Protein AF-A0A235CNQ1-F1 (afdb_monomer)

Secondary structure (DSSP, 8-state):
--------------------------PPPPTTS----TT-BHHHHHHS-HHHHHHHHHHHHHHHHHTT-B-HHHHHHHHT-HHHHHHHHHHHHHHHHHHTPPPSSHHHHHHHHTT-BHHHHHHHHHHHTT-B-

Nearest PDB structures (foldseek):
  6xtt-assembly1_B  TM=3.974E-01  e=6.292E-01  Legionella pneumophila
  1hlv-assembly1_A  TM=1.987E-01  e=7.359E+00  Homo sapiens

Structure (mmCIF, N/CA/C/O backbone):
data_AF-A0A235CNQ1-F1
#
_entry.id   AF-A0A235CNQ1-F1
#
loop_
_atom_site.group_PDB
_atom_site.id
_atom_site.type_symbol
_atom_site.label_atom_id
_atom_site.label_alt_id
_atom_site.label_comp_id
_atom_site.label_asym_id
_atom_site.label_entity_id
_atom_site.label_seq_id
_atom_site.pdbx_PDB_ins_code
_atom_site.Cartn_x
_atom_site.Cartn_y
_atom_site.Cartn_z
_atom_site.occupancy
_atom_site.B_iso_or_equiv
_atom_site.auth_seq_id
_atom_site.auth_comp_id
_atom_site.auth_asym_id
_atom_site.auth_atom_id
_atom_site.pdbx_PDB_model_num
ATOM 1 N N . MET A 1 1 ? -39.409 75.956 -16.488 1.00 40.75 1 MET A N 1
ATOM 2 C CA . MET A 1 1 ? -38.996 75.995 -15.071 1.00 40.75 1 MET A CA 1
ATOM 3 C C . MET A 1 1 ? -37.556 75.491 -15.009 1.00 40.75 1 MET A C 1
ATOM 5 O O . MET A 1 1 ? -37.329 74.311 -15.211 1.00 40.75 1 MET A O 1
ATOM 9 N N . ALA A 1 2 ? -36.597 76.410 -14.888 1.00 37.19 2 ALA A N 1
ATOM 10 C CA . ALA A 1 2 ? -35.188 76.180 -14.522 1.00 37.19 2 ALA A CA 1
ATOM 11 C C . ALA A 1 2 ? -35.001 76.901 -13.162 1.00 37.19 2 ALA A C 1
ATOM 13 O O . ALA A 1 2 ? -35.793 77.801 -12.887 1.00 37.19 2 ALA A O 1
ATOM 14 N N . ILE A 1 3 ? -34.080 76.587 -12.243 1.00 41.84 3 ILE A N 1
ATOM 15 C CA . ILE A 1 3 ? -32.621 76.438 -12.376 1.00 41.84 3 ILE A CA 1
ATOM 16 C C . ILE A 1 3 ? -32.049 75.778 -11.093 1.00 41.84 3 ILE A C 1
ATOM 18 O O . ILE A 1 3 ? -32.555 76.035 -10.008 1.00 41.84 3 ILE A O 1
ATOM 22 N N . SER A 1 4 ? -30.977 74.996 -11.267 1.00 35.53 4 SER A N 1
ATOM 23 C CA . SER A 1 4 ? -29.725 74.869 -10.482 1.00 35.53 4 SER A CA 1
ATOM 24 C C . SER A 1 4 ? -29.631 74.968 -8.944 1.00 35.53 4 SER A C 1
ATOM 26 O O . SER A 1 4 ? -30.099 75.912 -8.320 1.00 35.53 4 SER A O 1
ATOM 28 N N . GLY A 1 5 ? -28.743 74.108 -8.413 1.00 35.38 5 GLY A N 1
ATOM 29 C CA . GLY A 1 5 ? -27.954 74.283 -7.176 1.00 35.38 5 GLY A CA 1
ATOM 30 C C . GLY A 1 5 ? -28.184 73.152 -6.168 1.00 35.38 5 GLY A C 1
ATOM 31 O O . GLY A 1 5 ? -29.316 72.735 -5.993 1.00 35.38 5 GLY A O 1
ATOM 32 N N . LEU A 1 6 ? -27.231 72.581 -5.433 1.00 38.84 6 LEU A N 1
ATOM 33 C CA . LEU A 1 6 ? -25.785 72.725 -5.245 1.00 38.84 6 LEU A CA 1
ATOM 34 C C . LEU A 1 6 ? -25.416 71.540 -4.316 1.00 38.84 6 LEU A C 1
ATOM 36 O O . LEU A 1 6 ? -26.170 71.233 -3.394 1.00 38.84 6 LEU A O 1
ATOM 40 N N . VAL A 1 7 ? -24.296 70.858 -4.558 1.00 47.69 7 VAL A N 1
ATOM 41 C CA . VAL A 1 7 ? -23.794 69.759 -3.711 1.00 47.69 7 VAL A CA 1
ATOM 42 C C . VAL A 1 7 ? -23.229 70.323 -2.405 1.00 47.69 7 VAL A C 1
ATOM 44 O O . VAL A 1 7 ? -22.421 71.246 -2.453 1.00 47.69 7 VAL A O 1
ATOM 47 N N . LEU A 1 8 ? -23.560 69.716 -1.260 1.00 38.28 8 LEU A N 1
ATOM 48 C CA . LEU A 1 8 ? -22.682 69.718 -0.088 1.00 38.28 8 LEU A CA 1
ATOM 49 C C . LEU A 1 8 ? -22.816 68.416 0.707 1.00 38.28 8 LEU A C 1
ATOM 51 O O . LEU A 1 8 ? -23.893 67.910 1.002 1.00 38.28 8 LEU A O 1
ATOM 55 N N . THR A 1 9 ? -21.637 67.878 0.964 1.00 50.97 9 THR A N 1
ATOM 56 C CA . THR A 1 9 ? -21.255 66.609 1.568 1.00 50.97 9 THR A CA 1
ATOM 57 C C . THR A 1 9 ? -21.669 66.478 3.031 1.00 50.97 9 THR A C 1
ATOM 59 O O . THR A 1 9 ? -21.571 67.458 3.763 1.00 50.97 9 THR A O 1
ATOM 62 N N . LEU A 1 10 ? -21.976 65.251 3.470 1.00 46.41 10 LEU A N 1
ATOM 63 C CA . LEU A 1 10 ? -21.283 64.512 4.547 1.00 46.41 10 LEU A CA 1
ATOM 64 C C . LEU A 1 10 ? -22.159 63.331 4.992 1.00 46.41 10 LEU A C 1
ATOM 66 O O . LEU A 1 10 ? -23.210 63.508 5.597 1.00 46.41 10 LEU A O 1
ATOM 70 N N . GLY A 1 11 ? -21.708 62.115 4.698 1.00 48.19 11 GLY A N 1
ATOM 71 C CA . GLY A 1 11 ? -22.368 60.890 5.133 1.00 48.19 11 GLY A CA 1
ATOM 72 C C . GLY A 1 11 ? -21.464 59.698 4.878 1.00 48.19 11 GLY A C 1
ATOM 73 O O . GLY A 1 11 ? -21.520 59.079 3.823 1.00 48.19 11 GLY A O 1
ATOM 74 N N . MET A 1 12 ? -20.573 59.431 5.829 1.00 57.50 12 MET A N 1
ATOM 75 C CA . MET A 1 12 ? -19.756 58.221 5.882 1.00 57.50 12 MET A CA 1
ATOM 76 C C . MET A 1 12 ? -20.670 56.990 5.847 1.00 57.50 12 MET A C 1
ATOM 78 O O . MET A 1 12 ? -21.557 56.905 6.694 1.00 57.50 12 MET A O 1
ATOM 82 N N . SER A 1 13 ? -20.439 56.021 4.954 1.00 53.16 13 SER A N 1
ATOM 83 C CA . SER A 1 13 ? -20.722 54.609 5.257 1.00 53.16 13 SER A CA 1
ATOM 84 C C . SER A 1 13 ? -20.264 53.637 4.171 1.00 53.16 13 SER A C 1
ATOM 86 O O . SER A 1 13 ? -20.566 53.797 2.996 1.00 53.16 13 SER A O 1
ATOM 88 N N . THR A 1 14 ? -19.603 52.586 4.664 1.00 55.16 14 THR A N 1
ATOM 89 C CA . THR A 1 14 ? -19.276 51.290 4.050 1.00 55.16 14 THR A CA 1
ATOM 90 C C . THR A 1 14 ? -18.294 51.313 2.869 1.00 55.16 14 THR A C 1
ATOM 92 O O . THR A 1 14 ? -18.675 51.338 1.701 1.00 55.16 14 THR A O 1
ATOM 95 N N . LEU A 1 15 ? -17.002 51.189 3.192 1.00 55.97 15 LEU A N 1
ATOM 96 C CA . LEU A 1 15 ? -16.067 50.477 2.323 1.00 55.97 15 LEU A CA 1
ATOM 97 C C . LEU A 1 15 ? -16.525 49.013 2.305 1.00 55.97 15 LEU A C 1
ATOM 99 O O . LEU A 1 15 ? -16.457 48.334 3.331 1.00 55.97 15 LEU A O 1
ATOM 103 N N . ALA A 1 16 ? -17.054 48.552 1.174 1.00 61.38 16 ALA A N 1
ATOM 104 C CA . ALA A 1 16 ? -17.279 47.132 0.960 1.00 61.38 16 ALA A CA 1
ATOM 105 C C . ALA A 1 16 ? -15.914 46.425 1.034 1.00 61.38 16 ALA A C 1
ATOM 107 O O . ALA A 1 16 ? -14.976 46.886 0.378 1.00 61.38 16 ALA A O 1
ATOM 108 N N . PRO A 1 17 ? -15.753 45.349 1.820 1.00 55.47 17 PRO A N 1
ATOM 109 C CA . PRO A 1 17 ? -14.551 44.546 1.722 1.00 55.47 17 PRO A CA 1
ATOM 110 C C . PRO A 1 17 ? -14.562 43.895 0.339 1.00 55.47 17 PRO A C 1
ATOM 112 O O . PRO A 1 17 ? -15.395 43.035 0.050 1.00 55.47 17 PRO A O 1
ATOM 115 N N . GLU A 1 18 ? -13.655 44.335 -0.529 1.00 61.19 18 GLU A N 1
ATOM 116 C CA . GLU A 1 18 ? -13.275 43.580 -1.713 1.00 61.19 18 GLU A CA 1
ATOM 117 C C . GLU A 1 18 ? -12.796 42.217 -1.209 1.00 61.19 18 GLU A C 1
ATOM 119 O O . GLU A 1 18 ? -11.735 42.086 -0.597 1.00 61.19 18 GLU A O 1
ATOM 124 N N . TYR A 1 19 ? -13.651 41.208 -1.365 1.00 58.69 19 TYR A N 1
ATOM 125 C CA . TYR A 1 19 ? -13.337 39.827 -1.045 1.00 58.69 19 TYR A CA 1
ATOM 126 C C . TYR A 1 19 ? -12.274 39.394 -2.056 1.00 58.69 19 TYR A C 1
ATOM 128 O O . TYR A 1 19 ? -12.587 38.928 -3.151 1.00 58.69 19 TYR A O 1
ATOM 136 N N . LEU A 1 20 ? -11.002 39.624 -1.723 1.00 57.25 20 LEU A N 1
ATOM 137 C CA . LEU A 1 20 ? -9.881 39.038 -2.438 1.00 57.25 20 LEU A CA 1
ATOM 138 C C . LEU A 1 20 ? -10.032 37.526 -2.293 1.00 57.25 20 LEU A C 1
ATOM 140 O O . LEU A 1 20 ? -9.673 36.939 -1.272 1.00 57.25 20 LEU A O 1
ATOM 144 N N . ALA A 1 21 ? -10.631 36.901 -3.303 1.00 60.62 21 ALA A N 1
ATOM 145 C CA . ALA A 1 21 ? -10.616 35.465 -3.464 1.00 60.62 21 ALA A CA 1
ATOM 146 C C . ALA A 1 21 ? -9.151 35.061 -3.651 1.00 60.62 21 ALA A C 1
ATOM 148 O O . ALA A 1 21 ? -8.614 35.092 -4.757 1.00 60.62 21 ALA A O 1
ATOM 149 N N . VAL A 1 22 ? -8.481 34.726 -2.548 1.00 59.72 22 VAL A N 1
ATOM 150 C CA . VAL A 1 22 ? -7.221 33.992 -2.581 1.00 59.72 22 VAL A CA 1
ATOM 151 C C . VAL A 1 22 ? -7.564 32.631 -3.167 1.00 59.72 22 VAL A C 1
ATOM 153 O O . VAL A 1 22 ? -7.989 31.715 -2.465 1.00 59.72 22 VAL A O 1
ATOM 156 N N . THR A 1 23 ? -7.428 32.504 -4.484 1.00 58.81 23 THR A N 1
ATOM 157 C CA . THR A 1 23 ? -7.404 31.207 -5.146 1.00 58.81 23 THR A CA 1
ATOM 158 C C . THR A 1 23 ? -6.080 30.564 -4.755 1.00 58.81 23 THR A C 1
ATOM 160 O O . THR A 1 23 ? -5.071 30.711 -5.443 1.00 58.81 23 THR A O 1
ATOM 163 N N . SER A 1 24 ? -6.046 29.919 -3.588 1.00 55.78 24 SER A N 1
ATOM 164 C CA . SER A 1 24 ? -4.949 29.022 -3.257 1.00 55.78 24 SER A CA 1
ATOM 165 C C . SER A 1 24 ? -5.023 27.890 -4.274 1.00 55.78 24 SER A C 1
ATOM 167 O O . SER A 1 24 ? -5.915 27.045 -4.216 1.00 55.78 24 SER A O 1
ATOM 169 N N . ALA A 1 25 ? -4.145 27.940 -5.275 1.00 54.78 25 ALA A N 1
ATOM 170 C CA . ALA A 1 25 ? -3.911 26.833 -6.180 1.00 54.78 25 ALA A CA 1
ATOM 171 C C . ALA A 1 25 ? -3.244 25.726 -5.360 1.00 54.78 25 ALA A C 1
ATOM 173 O O . ALA A 1 25 ? -2.024 25.583 -5.355 1.00 54.78 25 ALA A O 1
ATOM 174 N N . ALA A 1 26 ? -4.047 24.985 -4.598 1.00 56.41 26 ALA A N 1
ATOM 175 C CA . ALA A 1 26 ? -3.633 23.702 -4.076 1.00 56.41 26 ALA A CA 1
ATOM 176 C C . ALA A 1 26 ? -3.364 22.828 -5.304 1.00 56.41 26 ALA A C 1
ATOM 178 O O . ALA A 1 26 ? -4.299 22.370 -5.962 1.00 56.41 26 ALA A O 1
ATOM 179 N N . HIS A 1 27 ? -2.090 22.680 -5.671 1.00 60.12 27 HIS A N 1
ATOM 180 C CA . HIS A 1 27 ? -1.679 21.614 -6.573 1.00 60.12 27 HIS A CA 1
ATOM 181 C C . HIS A 1 27 ? -2.229 20.316 -5.978 1.00 60.12 27 HIS A C 1
ATOM 183 O O . HIS A 1 27 ? -1.934 19.989 -4.827 1.00 60.12 27 HIS A O 1
ATOM 189 N N . ALA A 1 28 ? -3.107 19.639 -6.717 1.00 70.31 28 ALA A N 1
ATOM 190 C CA . ALA A 1 28 ? -3.589 18.332 -6.311 1.00 70.31 28 ALA A CA 1
ATOM 191 C C . ALA A 1 28 ? -2.371 17.406 -6.238 1.00 70.31 28 ALA A C 1
ATOM 193 O O . ALA A 1 28 ? -1.652 17.287 -7.229 1.00 70.31 28 ALA A O 1
ATOM 194 N N . ALA A 1 29 ? -2.128 16.820 -5.064 1.00 82.94 29 ALA A N 1
ATOM 195 C CA . ALA A 1 29 ? -1.068 15.836 -4.888 1.00 82.94 29 ALA A CA 1
ATOM 196 C C . ALA A 1 29 ? -1.254 14.701 -5.901 1.00 82.94 29 ALA A C 1
ATO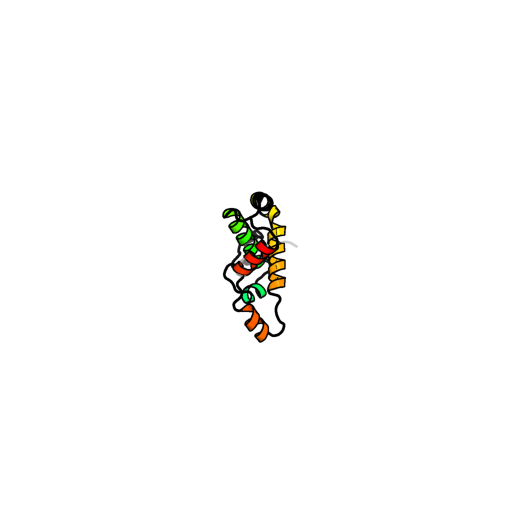M 198 O O . ALA A 1 29 ? -2.392 14.296 -6.182 1.00 82.94 29 ALA A O 1
ATOM 199 N N . GLU A 1 30 ? -0.152 14.207 -6.460 1.00 93.56 30 GLU A N 1
ATOM 200 C CA . GLU A 1 30 ? -0.230 13.070 -7.369 1.00 93.56 30 GLU A CA 1
ATOM 201 C C . GLU A 1 30 ? -0.688 11.825 -6.596 1.00 93.56 30 GLU A C 1
ATOM 203 O O . GLU A 1 30 ? -0.502 11.703 -5.386 1.00 93.56 30 GLU A O 1
ATOM 208 N N . TRP A 1 31 ? -1.330 10.878 -7.282 1.00 96.31 31 TRP A N 1
ATOM 209 C CA . TRP A 1 31 ? -2.000 9.743 -6.629 1.00 96.31 31 TRP A CA 1
ATOM 210 C C . TRP A 1 31 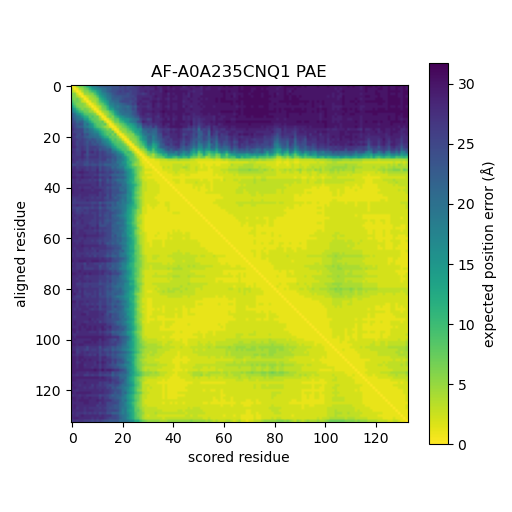? -1.056 8.855 -5.796 1.00 96.31 31 TRP A C 1
ATOM 212 O O . TRP A 1 31 ? -1.521 8.115 -4.927 1.00 96.31 31 TRP A O 1
ATOM 222 N N . HIS A 1 32 ? 0.243 8.905 -6.097 1.00 95.44 32 HIS A N 1
ATOM 223 C CA . HIS A 1 32 ? 1.297 8.134 -5.448 1.00 95.44 32 HIS A CA 1
ATOM 224 C C . HIS A 1 32 ? 2.039 8.924 -4.358 1.00 95.44 32 HIS A C 1
ATOM 226 O O . HIS A 1 32 ? 2.960 8.390 -3.754 1.00 95.44 32 HIS A O 1
ATOM 232 N N . GLU A 1 33 ? 1.650 10.170 -4.080 1.00 94.69 33 GLU A N 1
ATOM 233 C CA . GLU A 1 33 ? 2.262 11.000 -3.041 1.00 94.69 33 GLU A CA 1
ATOM 234 C C . GLU A 1 33 ? 1.506 10.899 -1.706 1.00 94.69 33 GLU A C 1
ATOM 236 O O . GLU A 1 33 ? 0.282 10.766 -1.654 1.00 94.69 33 GLU A O 1
ATOM 241 N N . GLY A 1 34 ? 2.234 11.033 -0.592 1.00 92.50 34 GLY A N 1
ATOM 242 C CA . GLY A 1 34 ? 1.637 11.156 0.744 1.00 92.50 34 GLY A CA 1
ATOM 243 C C . GLY A 1 34 ? 1.296 9.833 1.438 1.00 92.50 34 GLY A C 1
ATOM 244 O O . GLY A 1 34 ? 0.421 9.817 2.307 1.00 92.50 34 GLY A O 1
ATOM 245 N N . GLY A 1 35 ? 1.979 8.739 1.087 1.00 95.31 35 GLY A N 1
ATOM 246 C CA . GLY A 1 35 ? 1.865 7.450 1.766 1.00 95.31 35 GLY A CA 1
ATOM 247 C C . GLY A 1 35 ? 2.484 7.467 3.168 1.00 95.31 35 GLY A C 1
ATOM 248 O O . GLY A 1 35 ? 3.622 7.889 3.363 1.00 95.31 35 GLY A O 1
ATOM 249 N N . THR A 1 36 ? 1.749 7.001 4.182 1.00 97.75 36 THR A N 1
ATOM 250 C CA . THR A 1 36 ? 2.223 7.002 5.583 1.00 97.75 36 THR A CA 1
ATOM 251 C C . THR A 1 36 ? 2.035 5.679 6.320 1.00 97.75 36 THR A C 1
ATOM 253 O O . THR A 1 36 ? 2.450 5.552 7.471 1.00 97.75 36 THR A O 1
ATOM 256 N N . LEU A 1 37 ? 1.459 4.659 5.677 1.00 98.19 37 LEU A N 1
ATOM 257 C CA . LEU A 1 37 ? 1.009 3.442 6.366 1.00 98.19 37 LEU A CA 1
ATOM 258 C C . LEU A 1 37 ? 2.058 2.322 6.421 1.00 98.19 37 LEU A C 1
ATOM 260 O O . LEU A 1 37 ? 1.752 1.233 6.891 1.00 98.19 37 LEU A O 1
ATOM 264 N N . HIS A 1 38 ? 3.295 2.565 5.985 1.00 95.62 38 HIS A N 1
ATOM 265 C CA . 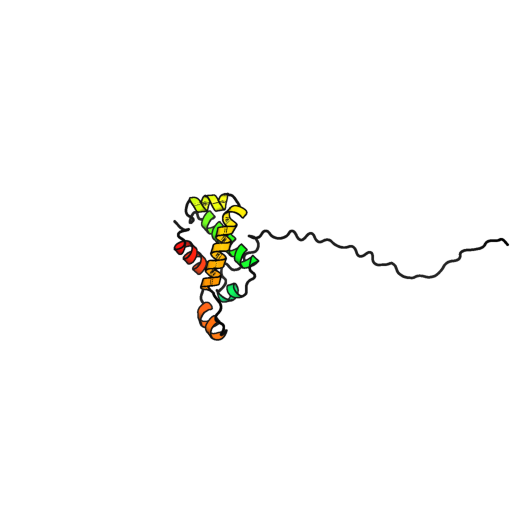HIS A 1 38 ? 4.361 1.557 5.896 1.00 95.62 38 HIS A CA 1
ATOM 266 C C . HIS A 1 38 ? 4.518 0.695 7.158 1.00 95.62 38 HIS A C 1
ATOM 268 O O . HIS A 1 38 ? 4.610 -0.523 7.076 1.00 95.62 38 HIS A O 1
ATOM 274 N N . GLN A 1 39 ? 4.534 1.327 8.333 1.00 96.62 39 GLN A N 1
ATOM 275 C CA . GLN A 1 39 ? 4.714 0.657 9.631 1.00 96.62 39 GLN A CA 1
ATOM 276 C C . GLN A 1 39 ? 3.404 0.527 10.421 1.00 96.62 39 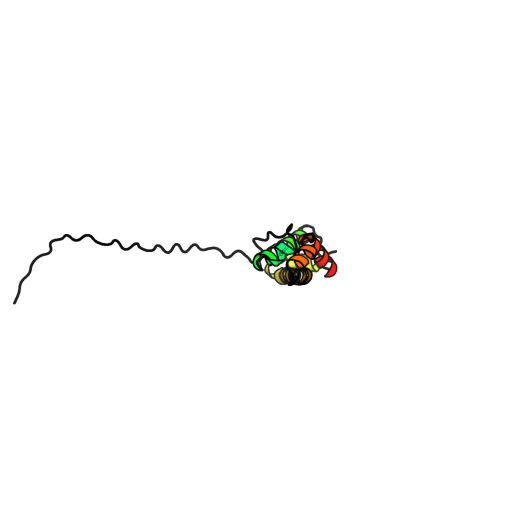GLN A C 1
ATOM 278 O O . GLN A 1 39 ? 3.403 0.119 11.593 1.00 96.62 39 GLN A O 1
ATOM 283 N N . ALA A 1 40 ? 2.292 0.900 9.790 1.00 97.88 40 ALA A N 1
ATOM 284 C CA . ALA A 1 40 ? 0.980 0.879 10.394 1.00 97.88 40 ALA A CA 1
ATOM 285 C C . ALA A 1 40 ? 0.485 -0.561 10.578 1.00 97.88 40 ALA A C 1
ATOM 287 O O . ALA A 1 40 ? 0.959 -1.521 9.962 1.00 97.88 40 ALA A O 1
ATOM 288 N N . THR A 1 41 ? -0.469 -0.705 11.481 1.00 98.19 41 THR A N 1
ATOM 289 C CA . THR A 1 41 ? -1.222 -1.932 11.712 1.00 98.19 41 THR A CA 1
ATOM 290 C C . THR A 1 41 ? -2.333 -2.095 10.678 1.00 98.19 41 THR A C 1
ATOM 292 O O . THR A 1 41 ? -2.783 -1.131 10.056 1.00 98.19 41 THR A O 1
ATOM 295 N N . ALA A 1 42 ? -2.843 -3.315 10.546 1.00 98.06 42 ALA A N 1
ATOM 296 C CA . ALA A 1 42 ? -4.044 -3.602 9.769 1.00 98.06 42 ALA A CA 1
ATOM 297 C C . ALA A 1 42 ? -5.254 -2.767 10.232 1.00 98.06 42 ALA A C 1
ATOM 299 O O . ALA A 1 42 ? -6.044 -2.316 9.409 1.00 98.06 42 ALA A O 1
ATOM 300 N N . LEU A 1 43 ? -5.366 -2.474 11.533 1.00 98.38 43 LEU A N 1
ATOM 301 C CA . LEU A 1 43 ? -6.424 -1.607 12.066 1.00 98.38 43 LEU A CA 1
ATOM 302 C C . LEU A 1 43 ? -6.310 -0.165 11.554 1.00 98.38 43 LEU A C 1
ATOM 304 O O . LEU A 1 43 ? -7.311 0.447 11.192 1.00 98.38 43 LEU A O 1
ATOM 308 N N . GLU A 1 44 ? -5.096 0.382 11.501 1.00 98.44 44 GLU A N 1
ATOM 309 C CA . GLU A 1 44 ? -4.847 1.713 10.935 1.00 98.44 44 GLU A CA 1
ATOM 310 C C . GLU A 1 44 ? -5.097 1.727 9.424 1.00 98.44 44 GLU A C 1
ATOM 312 O O . GLU A 1 44 ? -5.693 2.673 8.910 1.00 98.44 44 GLU A O 1
ATOM 317 N N . TRP A 1 45 ? -4.733 0.649 8.720 1.00 98.56 45 TRP A N 1
ATOM 318 C CA . TRP A 1 45 ? -5.070 0.475 7.309 1.00 98.56 45 TRP A CA 1
ATOM 319 C C . TRP A 1 45 ? -6.582 0.502 7.077 1.00 98.56 45 TRP A C 1
ATOM 321 O O . TRP A 1 45 ? -7.050 1.236 6.212 1.00 98.56 45 TRP A O 1
ATOM 331 N N . GLN A 1 46 ? -7.370 -0.238 7.859 1.00 98.38 46 GLN A N 1
ATOM 332 C CA . GLN A 1 46 ? -8.832 -0.278 7.725 1.00 98.38 46 GLN A CA 1
ATOM 333 C C . GLN A 1 46 ? -9.480 1.115 7.796 1.00 98.38 46 GLN A C 1
ATOM 335 O O . GLN A 1 46 ? -10.462 1.358 7.099 1.00 98.38 46 GLN A O 1
ATOM 340 N N . GLN A 1 47 ? -8.919 2.026 8.598 1.00 98.06 47 GLN A N 1
ATOM 341 C CA . GLN A 1 47 ? -9.432 3.390 8.784 1.00 98.06 47 GLN A CA 1
ATOM 342 C C . GLN A 1 47 ? -8.834 4.416 7.811 1.00 98.06 47 GLN A C 1
ATOM 344 O O . GLN A 1 47 ? -9.300 5.555 7.745 1.00 98.06 47 GLN A O 1
ATOM 349 N N . ALA A 1 48 ? -7.785 4.052 7.075 1.00 98.12 48 ALA A N 1
ATOM 350 C CA . ALA A 1 48 ? -7.087 4.981 6.205 1.00 98.12 48 ALA A CA 1
ATOM 351 C C . ALA A 1 48 ? -7.891 5.330 4.948 1.00 98.12 48 ALA A C 1
ATOM 353 O O . ALA A 1 48 ? -8.627 4.512 4.388 1.00 98.12 48 ALA A O 1
ATOM 354 N N . SER A 1 49 ? -7.683 6.552 4.452 1.00 98.19 49 SER A N 1
ATOM 355 C CA . SER A 1 49 ? -8.240 6.972 3.169 1.00 98.19 49 SER A CA 1
ATOM 356 C C . SER A 1 49 ? -7.662 6.138 2.026 1.00 98.19 49 SER A C 1
ATOM 358 O O . SER A 1 49 ? -6.502 5.719 2.056 1.00 98.19 49 SER A O 1
ATOM 360 N N . HIS A 1 50 ? -8.459 5.941 0.976 1.00 97.88 50 HIS A N 1
ATOM 361 C CA . HIS A 1 50 ? -8.001 5.218 -0.209 1.00 97.88 50 HIS A CA 1
ATOM 362 C C . HIS A 1 50 ? -6.754 5.862 -0.839 1.00 97.88 50 HIS A C 1
ATOM 364 O O . HIS A 1 50 ? -5.849 5.145 -1.249 1.00 97.88 50 HIS A O 1
ATOM 370 N N . ALA A 1 51 ? -6.663 7.197 -0.844 1.00 98.00 51 ALA A N 1
ATOM 371 C CA . ALA A 1 51 ? -5.492 7.912 -1.351 1.00 98.00 51 ALA A CA 1
ATOM 372 C C . ALA A 1 51 ? -4.207 7.553 -0.581 1.00 98.00 51 ALA A C 1
ATOM 374 O O . ALA A 1 51 ? -3.208 7.210 -1.199 1.00 98.00 51 ALA A O 1
ATOM 375 N N . ASN A 1 52 ? -4.242 7.531 0.758 1.00 98.50 52 ASN A N 1
ATOM 376 C CA . ASN A 1 52 ? -3.070 7.168 1.565 1.00 98.50 52 ASN A CA 1
ATOM 377 C C . ASN A 1 52 ? -2.684 5.687 1.382 1.00 98.50 52 ASN A C 1
ATOM 379 O O . ASN A 1 52 ? -1.505 5.349 1.273 1.00 98.50 52 ASN A O 1
ATOM 383 N N . LYS A 1 53 ? -3.678 4.793 1.291 1.00 98.56 53 LYS A N 1
ATOM 384 C CA . LYS A 1 53 ? -3.449 3.374 0.970 1.00 98.56 53 LYS A CA 1
ATOM 385 C C . LYS A 1 53 ? -2.730 3.210 -0.364 1.00 98.56 53 LYS A C 1
ATOM 387 O O . LYS A 1 53 ? -1.760 2.461 -0.455 1.00 98.56 53 LYS A O 1
ATOM 392 N N . LEU A 1 54 ? -3.210 3.916 -1.384 1.00 98.44 54 LEU A N 1
ATOM 393 C CA . LEU A 1 54 ? -2.682 3.839 -2.736 1.00 98.44 54 LEU A CA 1
ATOM 394 C C . LEU A 1 54 ? -1.267 4.418 -2.830 1.00 98.44 54 LEU A C 1
ATOM 396 O O . LEU A 1 54 ? -0.395 3.762 -3.395 1.00 98.44 54 LEU A O 1
ATOM 400 N N . ALA A 1 55 ? -1.022 5.573 -2.211 1.00 98.44 55 ALA A N 1
ATOM 401 C CA . ALA A 1 55 ? 0.310 6.158 -2.121 1.00 98.44 55 ALA A CA 1
ATOM 402 C C . ALA A 1 55 ? 1.283 5.255 -1.346 1.00 98.44 55 ALA A C 1
ATOM 404 O O . ALA A 1 55 ? 2.376 4.979 -1.821 1.00 98.44 55 ALA A O 1
ATOM 405 N N . THR A 1 56 ? 0.855 4.664 -0.224 1.00 98.50 56 THR A N 1
ATOM 406 C CA . THR A 1 56 ? 1.691 3.697 0.515 1.00 98.50 56 THR A CA 1
ATOM 407 C C . THR A 1 56 ? 2.022 2.462 -0.337 1.00 98.50 56 THR A C 1
ATOM 409 O O . THR A 1 56 ? 3.142 1.957 -0.301 1.00 98.50 56 THR A O 1
ATOM 412 N N . ALA A 1 57 ? 1.065 1.953 -1.120 1.00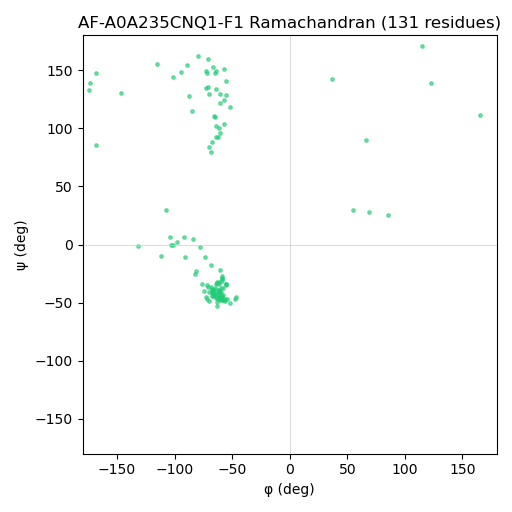 98.50 57 ALA A N 1
ATOM 413 C CA . ALA A 1 57 ? 1.313 0.831 -2.024 1.00 98.50 57 ALA A CA 1
ATOM 414 C C . ALA A 1 57 ? 2.297 1.201 -3.150 1.00 98.50 57 ALA A C 1
ATOM 416 O O . ALA A 1 57 ? 3.151 0.390 -3.506 1.00 98.50 57 ALA A O 1
ATOM 417 N N . ALA A 1 58 ? 2.198 2.419 -3.690 1.00 98.31 58 ALA A N 1
ATOM 418 C CA . ALA A 1 58 ? 3.147 2.950 -4.664 1.00 98.31 58 ALA A CA 1
ATOM 419 C C . ALA A 1 58 ? 4.565 3.059 -4.087 1.00 98.31 58 ALA A C 1
ATOM 421 O O . ALA A 1 58 ? 5.513 2.575 -4.708 1.00 98.31 58 ALA A O 1
ATOM 422 N N . ASP A 1 59 ? 4.705 3.616 -2.883 1.00 97.94 59 ASP A N 1
ATOM 423 C CA . ASP A 1 59 ? 5.988 3.733 -2.185 1.00 97.94 59 ASP A CA 1
ATOM 424 C C . ASP A 1 59 ? 6.642 2.356 -1.983 1.00 97.94 59 ASP A C 1
ATOM 426 O O . ASP A 1 59 ? 7.820 2.165 -2.273 1.00 97.94 59 ASP A O 1
ATOM 430 N N . ILE A 1 60 ? 5.871 1.341 -1.583 1.00 97.31 60 ILE A N 1
ATOM 431 C CA . ILE A 1 60 ? 6.396 -0.020 -1.395 1.00 97.31 60 ILE A CA 1
ATOM 432 C C . ILE A 1 60 ? 6.826 -0.667 -2.720 1.00 97.31 60 ILE A C 1
ATOM 434 O O . ILE A 1 60 ? 7.871 -1.318 -2.778 1.00 97.31 60 ILE A O 1
ATOM 438 N N . ILE A 1 61 ? 6.064 -0.476 -3.801 1.00 98.06 61 ILE A N 1
ATOM 439 C CA . ILE A 1 61 ? 6.425 -0.990 -5.132 1.00 98.06 61 ILE A CA 1
ATOM 440 C C . ILE A 1 61 ? 7.696 -0.312 -5.650 1.00 98.06 61 ILE A C 1
ATOM 442 O O . ILE A 1 61 ? 8.586 -0.984 -6.176 1.00 98.06 61 ILE A O 1
ATOM 446 N N . THR A 1 62 ? 7.795 1.007 -5.503 1.00 97.56 62 THR A N 1
ATOM 447 C CA . THR A 1 62 ? 8.963 1.772 -5.950 1.00 97.56 62 THR A CA 1
ATOM 448 C C . THR A 1 62 ? 10.202 1.457 -5.112 1.00 97.56 62 THR A C 1
ATOM 450 O O . THR A 1 62 ? 11.279 1.302 -5.683 1.00 97.56 62 THR A O 1
ATOM 453 N N . ASP A 1 63 ? 10.064 1.238 -3.803 1.00 97.12 63 ASP A N 1
ATOM 454 C CA . ASP A 1 63 ? 11.155 0.796 -2.928 1.00 97.12 63 ASP A CA 1
ATOM 455 C C . ASP A 1 63 ? 11.623 -0.631 -3.275 1.00 97.12 63 ASP A C 1
ATOM 457 O O . ASP A 1 63 ? 12.822 -0.892 -3.398 1.00 97.12 63 ASP A O 1
ATOM 461 N N . ALA A 1 64 ? 10.696 -1.558 -3.546 1.00 97.75 64 ALA A N 1
ATOM 462 C CA . ALA A 1 64 ? 11.032 -2.898 -4.035 1.00 97.75 64 ALA A CA 1
ATOM 463 C C . ALA A 1 64 ? 11.732 -2.862 -5.405 1.00 97.75 64 ALA A C 1
ATOM 465 O O . ALA A 1 64 ? 12.680 -3.616 -5.642 1.00 97.75 64 ALA A O 1
ATOM 466 N N . SER A 1 65 ? 11.294 -1.967 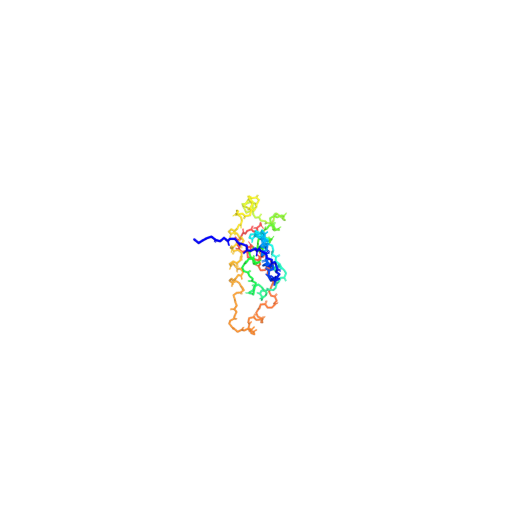-6.294 1.00 97.88 65 SER A N 1
ATOM 467 C CA . SER A 1 65 ? 11.933 -1.705 -7.585 1.00 97.88 65 SER A CA 1
ATOM 468 C C . SER A 1 65 ? 13.345 -1.139 -7.400 1.00 97.88 65 SER A C 1
ATOM 470 O O . SER A 1 65 ? 14.285 -1.608 -8.038 1.00 97.88 65 SER A O 1
ATOM 472 N N . ALA A 1 66 ? 13.532 -0.158 -6.515 1.00 97.56 66 ALA A N 1
ATOM 473 C CA . ALA A 1 66 ? 14.835 0.449 -6.233 1.00 97.56 66 ALA A CA 1
ATOM 474 C C . ALA A 1 66 ? 15.834 -0.557 -5.638 1.00 97.56 66 ALA A C 1
ATOM 476 O O . ALA A 1 66 ? 17.029 -0.485 -5.909 1.00 97.56 66 ALA A O 1
ATOM 477 N N . LYS A 1 67 ? 15.332 -1.529 -4.870 1.00 97.56 67 LYS A N 1
ATOM 478 C CA . LYS A 1 67 ? 16.103 -2.645 -4.303 1.00 97.56 67 LYS A CA 1
ATOM 479 C C . LYS A 1 67 ? 16.284 -3.825 -5.265 1.00 97.56 67 LYS A C 1
ATOM 481 O O . LYS A 1 67 ? 16.806 -4.858 -4.859 1.00 97.56 67 LYS A O 1
ATOM 486 N N . GLU A 1 68 ? 15.833 -3.692 -6.513 1.00 97.12 68 GLU A N 1
ATOM 487 C CA . GLU A 1 68 ? 15.888 -4.727 -7.551 1.00 97.12 68 GLU A CA 1
ATOM 488 C C . GLU A 1 68 ? 15.232 -6.061 -7.144 1.00 97.12 68 GLU A C 1
ATOM 490 O O . GLU A 1 68 ? 15.629 -7.129 -7.620 1.00 97.12 68 GLU A O 1
ATOM 495 N N . LEU A 1 69 ? 14.218 -6.017 -6.277 1.00 97.69 69 LEU A N 1
ATOM 496 C CA . LEU A 1 69 ? 13.503 -7.206 -5.803 1.00 97.69 69 LEU A CA 1
ATOM 497 C C . LEU A 1 69 ? 12.419 -7.663 -6.783 1.00 97.69 69 LEU A C 1
ATOM 499 O O . LEU A 1 69 ? 12.063 -8.840 -6.802 1.00 97.69 69 LEU A O 1
ATOM 503 N N . LEU A 1 70 ? 11.896 -6.742 -7.596 1.00 98.12 70 LEU A N 1
ATOM 504 C CA . LEU A 1 70 ? 10.855 -7.034 -8.576 1.00 98.12 70 LEU A CA 1
ATOM 505 C C . LEU A 1 70 ? 11.394 -7.850 -9.750 1.00 98.12 70 LEU A C 1
ATOM 507 O O . LEU A 1 70 ? 12.525 -7.654 -10.203 1.00 98.12 70 LEU A O 1
ATOM 511 N N . ARG A 1 71 ? 10.557 -8.718 -10.319 1.00 97.94 71 ARG A N 1
ATOM 512 C CA . ARG A 1 71 ? 10.872 -9.388 -11.585 1.00 97.94 71 ARG A CA 1
ATOM 513 C C . ARG A 1 71 ? 11.154 -8.379 -12.712 1.00 97.94 71 ARG A C 1
ATOM 515 O O . ARG A 1 71 ? 10.587 -7.282 -12.706 1.00 97.94 71 ARG A O 1
ATOM 522 N N . PRO A 1 72 ? 11.995 -8.728 -13.708 1.00 97.62 72 PRO A N 1
ATOM 523 C CA . PRO A 1 72 ? 12.437 -7.790 -14.745 1.00 97.62 72 PRO A CA 1
ATOM 524 C C . PRO A 1 72 ? 11.309 -7.097 -15.520 1.00 97.62 72 PRO A C 1
ATOM 526 O O . PRO A 1 72 ? 11.449 -5.940 -15.914 1.00 97.62 72 PRO A O 1
ATOM 529 N N . GLU A 1 73 ? 10.197 -7.785 -15.762 1.00 96.44 73 GLU A N 1
ATOM 530 C CA . GLU A 1 73 ? 9.016 -7.233 -16.422 1.00 96.44 73 GLU A CA 1
ATOM 531 C C . GLU A 1 73 ? 8.351 -6.129 -15.594 1.00 96.44 73 GLU A C 1
ATOM 533 O O . GLU A 1 73 ? 8.029 -5.078 -16.143 1.00 96.44 73 GLU A O 1
ATOM 538 N N . LEU A 1 74 ? 8.236 -6.312 -14.276 1.00 97.69 74 LEU A N 1
ATOM 539 C CA . LEU A 1 74 ? 7.655 -5.314 -13.379 1.00 97.69 74 LEU A CA 1
ATOM 540 C C . LEU A 1 74 ? 8.623 -4.163 -13.116 1.00 97.69 74 LEU A C 1
ATOM 542 O O . LEU A 1 74 ? 8.190 -3.017 -13.036 1.00 97.69 74 LEU A O 1
ATOM 546 N N . GLN A 1 75 ? 9.929 -4.437 -13.072 1.00 98.12 75 GLN A N 1
ATOM 547 C CA . GLN A 1 75 ? 10.953 -3.394 -13.010 1.00 98.12 75 GLN A CA 1
ATOM 548 C C . GLN A 1 75 ? 10.777 -2.393 -14.162 1.00 98.12 75 GLN A C 1
ATOM 550 O O . GLN A 1 75 ? 10.746 -1.184 -13.941 1.00 98.12 75 GLN A O 1
ATOM 555 N N . LYS A 1 76 ? 10.591 -2.896 -15.393 1.00 97.19 76 LYS A N 1
ATOM 556 C CA . LYS A 1 76 ? 10.338 -2.055 -16.572 1.00 97.19 76 LYS A CA 1
ATOM 557 C C . LYS A 1 76 ? 9.064 -1.234 -16.409 1.00 97.19 76 LYS A C 1
ATOM 559 O O . LYS A 1 76 ? 9.094 -0.035 -16.675 1.00 97.19 76 LYS A O 1
ATOM 564 N N . THR A 1 77 ? 7.983 -1.857 -15.937 1.00 97.69 77 THR A N 1
ATOM 565 C CA . THR A 1 77 ? 6.711 -1.176 -15.663 1.00 97.69 77 THR A CA 1
ATOM 566 C C . THR A 1 77 ? 6.885 -0.019 -14.685 1.00 97.69 77 THR A C 1
ATOM 568 O O . THR A 1 77 ? 6.405 1.073 -14.965 1.00 97.69 77 THR A O 1
ATOM 571 N N . VAL A 1 78 ? 7.604 -0.215 -13.577 1.00 97.06 78 VAL A N 1
ATOM 572 C CA . VAL A 1 78 ? 7.825 0.852 -12.588 1.00 97.06 78 VAL A CA 1
ATOM 573 C C . VAL A 1 78 ? 8.693 1.972 -13.165 1.00 97.06 78 VAL A C 1
ATOM 575 O O . VAL A 1 78 ? 8.350 3.146 -13.039 1.00 97.06 78 VAL A O 1
ATOM 578 N N . THR A 1 79 ? 9.774 1.635 -13.877 1.00 95.94 79 THR A N 1
ATOM 579 C CA . THR A 1 79 ? 10.669 2.641 -14.484 1.00 95.94 79 THR A CA 1
ATOM 580 C C . THR A 1 79 ? 10.037 3.438 -15.629 1.00 95.94 79 THR A C 1
ATOM 582 O O . THR A 1 79 ? 10.543 4.503 -15.973 1.00 95.94 79 THR A O 1
ATOM 585 N N . ALA A 1 80 ? 8.935 2.956 -16.212 1.00 97.06 80 ALA A N 1
ATOM 586 C CA . ALA A 1 80 ? 8.191 3.676 -17.245 1.00 97.06 80 ALA A CA 1
ATOM 587 C C . ALA A 1 80 ? 7.381 4.867 -16.692 1.00 97.06 80 ALA A C 1
ATOM 589 O O . ALA A 1 80 ? 6.893 5.681 -17.474 1.00 97.06 80 ALA A O 1
ATOM 590 N N . GLY A 1 81 ? 7.262 4.990 -15.365 1.00 95.75 81 GLY A N 1
ATOM 591 C CA . GLY A 1 81 ? 6.622 6.116 -14.685 1.00 95.75 81 GLY A CA 1
ATOM 592 C C . GLY A 1 81 ? 5.352 5.733 -13.913 1.00 95.75 81 GLY A C 1
ATOM 593 O O . GLY A 1 81 ? 4.862 4.608 -14.050 1.00 95.75 81 GLY A O 1
ATOM 594 N N . PRO A 1 82 ? 4.806 6.666 -13.108 1.00 94.94 82 PRO A N 1
A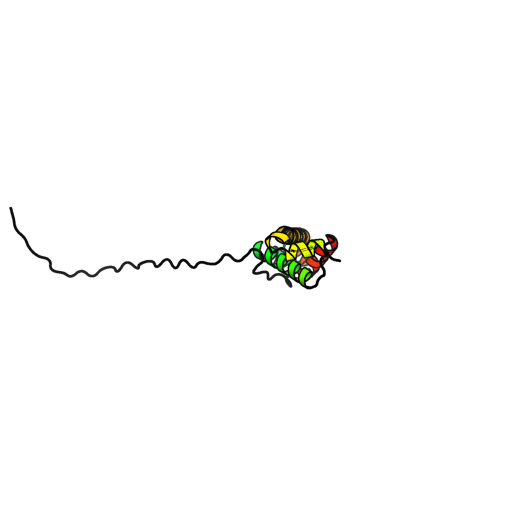TOM 595 C CA . PRO A 1 82 ? 3.690 6.424 -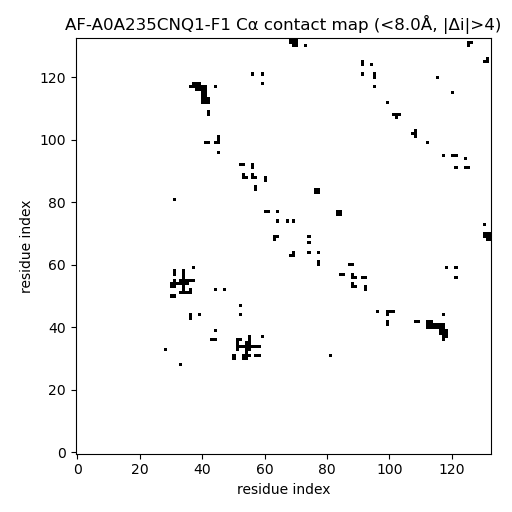12.188 1.00 94.94 82 PRO A CA 1
ATOM 596 C C . PRO A 1 82 ? 2.483 5.761 -12.842 1.00 94.94 82 PRO A C 1
ATOM 598 O O . PRO A 1 82 ? 2.037 4.704 -12.398 1.00 94.94 82 PRO A O 1
ATOM 601 N 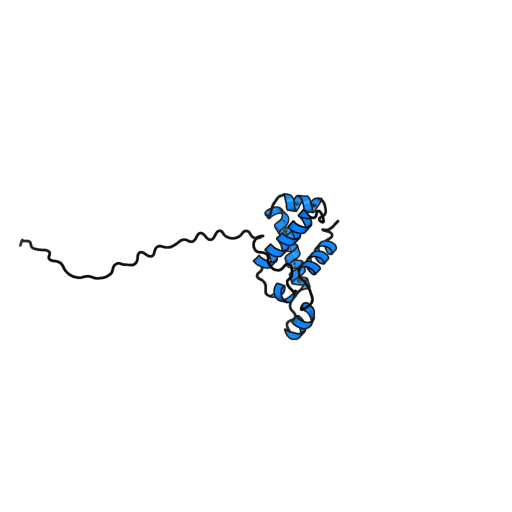N . ASP A 1 83 ? 2.014 6.292 -13.964 1.00 97.12 83 ASP A N 1
ATOM 602 C CA . ASP A 1 83 ? 0.827 5.759 -14.640 1.00 97.12 83 ASP A CA 1
ATOM 603 C C . ASP A 1 83 ? 0.971 4.286 -15.050 1.00 97.12 83 ASP A C 1
ATOM 605 O O . ASP A 1 83 ? -0.010 3.541 -15.071 1.00 97.12 83 ASP A O 1
ATOM 609 N N . SER A 1 84 ? 2.199 3.835 -15.323 1.00 97.81 84 SER A N 1
ATOM 610 C CA . SER A 1 84 ? 2.468 2.460 -15.749 1.00 97.81 84 SER A CA 1
ATOM 611 C C . SER A 1 84 ? 2.301 1.452 -14.613 1.00 97.81 84 SER A C 1
ATOM 613 O O . SER A 1 84 ? 1.845 0.334 -14.855 1.00 97.81 84 SER A O 1
ATOM 615 N N . TYR A 1 85 ? 2.638 1.825 -13.374 1.00 97.62 85 TYR A N 1
ATOM 616 C CA . TYR A 1 85 ? 2.538 0.929 -12.218 1.00 97.62 85 TYR A CA 1
ATOM 617 C C . TYR A 1 85 ? 1.301 1.178 -11.343 1.00 97.62 85 TYR A C 1
ATOM 619 O O . TYR A 1 85 ? 1.066 0.413 -10.405 1.00 97.62 85 TYR A O 1
ATOM 627 N N . PHE A 1 86 ? 0.454 2.159 -11.677 1.00 98.12 86 PHE A N 1
ATOM 628 C CA . PHE A 1 86 ? -0.843 2.364 -11.020 1.00 98.12 86 PHE A CA 1
ATOM 629 C C . PHE A 1 86 ? -1.666 1.066 -10.865 1.00 98.12 86 PHE A C 1
ATOM 631 O O . PHE A 1 86 ? -2.154 0.805 -9.760 1.00 98.12 86 PHE A O 1
ATOM 638 N N . PRO A 1 87 ? -1.797 0.189 -11.889 1.00 98.25 87 PRO A N 1
ATOM 639 C CA . PRO A 1 87 ? -2.547 -1.059 -11.738 1.00 98.25 87 PRO A CA 1
ATOM 640 C C . PRO A 1 87 ? -1.962 -2.002 -10.679 1.00 98.25 87 PRO A C 1
ATOM 642 O O . PRO A 1 87 ? -2.720 -2.715 -10.020 1.00 98.25 87 PRO A O 1
ATOM 645 N N . LEU A 1 88 ? -0.637 -1.992 -10.490 1.00 98.25 88 LEU A N 1
ATOM 646 C CA . LEU A 1 88 ? 0.041 -2.787 -9.465 1.00 98.25 88 LEU A CA 1
ATOM 647 C C . LEU A 1 88 ? -0.274 -2.237 -8.071 1.00 98.25 88 LEU A C 1
ATOM 649 O O . LEU A 1 88 ? -0.705 -2.993 -7.204 1.00 98.25 88 LEU A O 1
ATOM 653 N N . ALA A 1 89 ? -0.148 -0.920 -7.873 1.00 98.38 89 ALA A N 1
ATOM 654 C CA . ALA A 1 89 ? -0.468 -0.275 -6.597 1.00 98.38 89 ALA A CA 1
ATOM 655 C C . ALA A 1 89 ? -1.932 -0.516 -6.204 1.00 98.38 89 ALA A C 1
ATOM 657 O O . ALA A 1 89 ? -2.227 -0.953 -5.092 1.00 98.38 89 ALA A O 1
ATOM 658 N N . HIS A 1 90 ? -2.855 -0.331 -7.147 1.00 98.31 90 HIS A N 1
ATOM 659 C CA . HIS A 1 90 ? -4.273 -0.590 -6.926 1.00 98.31 90 HIS A CA 1
ATOM 660 C C . HIS A 1 90 ? -4.571 -2.079 -6.661 1.00 98.31 90 HIS A C 1
ATOM 662 O O . HIS A 1 90 ? -5.411 -2.405 -5.819 1.00 98.31 90 HIS A O 1
ATOM 668 N N . GLY A 1 91 ? -3.873 -2.996 -7.340 1.00 98.00 91 GLY A N 1
ATOM 669 C CA . GLY A 1 91 ? -3.951 -4.433 -7.066 1.00 98.00 91 GLY A CA 1
ATOM 670 C C . GLY A 1 91 ? -3.499 -4.783 -5.647 1.00 98.00 91 GLY A C 1
ATOM 671 O O . GLY A 1 91 ? -4.185 -5.531 -4.952 1.00 98.00 91 GLY A O 1
ATOM 672 N N . LEU A 1 92 ? -2.403 -4.179 -5.188 1.00 97.94 92 LEU A N 1
ATOM 673 C CA . LEU A 1 92 ? -1.870 -4.385 -3.844 1.00 97.94 92 LEU A CA 1
ATOM 674 C C . LEU A 1 92 ? -2.823 -3.840 -2.767 1.00 97.94 92 LEU A C 1
ATOM 676 O O . LEU A 1 92 ? -3.087 -4.530 -1.784 1.00 97.94 92 LEU A O 1
ATOM 680 N N . VAL A 1 93 ? -3.424 -2.662 -2.992 1.00 98.62 93 VAL A N 1
ATOM 681 C CA . VAL A 1 93 ? -4.471 -2.109 -2.111 1.00 98.62 93 VAL A CA 1
ATOM 682 C C . VAL A 1 93 ? -5.648 -3.071 -1.985 1.00 98.62 93 VAL A C 1
ATOM 684 O O . VAL A 1 93 ? -6.069 -3.366 -0.871 1.00 98.62 93 VAL A O 1
ATOM 687 N N . LYS A 1 94 ? -6.151 -3.610 -3.102 1.00 98.50 94 LYS A N 1
ATOM 688 C CA . LYS A 1 94 ? -7.242 -4.596 -3.083 1.00 98.50 94 LYS A CA 1
ATOM 689 C C . LYS A 1 94 ? -6.873 -5.861 -2.314 1.00 98.50 94 LYS A C 1
ATOM 691 O O . LYS A 1 94 ? -7.703 -6.376 -1.571 1.00 98.50 94 LYS A O 1
ATOM 696 N N . GLY A 1 95 ? -5.648 -6.353 -2.494 1.00 97.81 95 GLY A N 1
ATOM 697 C CA . GLY A 1 95 ? -5.135 -7.503 -1.751 1.00 97.81 95 GLY A CA 1
ATOM 698 C C . GLY A 1 95 ? -5.140 -7.254 -0.243 1.00 97.81 95 GLY A C 1
ATOM 699 O O . GLY A 1 95 ? -5.628 -8.093 0.510 1.00 97.81 95 GLY A O 1
ATOM 700 N N . LEU A 1 96 ? -4.678 -6.079 0.196 1.00 98.12 96 LEU A N 1
ATOM 701 C CA . LEU A 1 96 ? -4.683 -5.716 1.615 1.00 98.12 96 LEU A CA 1
ATOM 702 C C . LEU A 1 96 ? -6.081 -5.461 2.161 1.00 98.12 96 LEU A C 1
ATOM 704 O O . LEU A 1 96 ? -6.371 -5.882 3.272 1.00 98.12 96 LEU A O 1
ATOM 708 N N . ASP A 1 97 ? -6.952 -4.794 1.407 1.00 98.50 97 ASP A N 1
ATOM 709 C CA . ASP A 1 97 ? -8.335 -4.567 1.831 1.00 98.50 97 ASP A CA 1
ATOM 710 C C . ASP A 1 97 ? -9.082 -5.895 2.027 1.00 98.50 97 ASP A C 1
ATOM 712 O O . ASP A 1 97 ? -9.897 -6.010 2.940 1.00 98.50 97 ASP A O 1
ATOM 716 N N . ALA A 1 98 ? -8.773 -6.913 1.218 1.00 98.06 98 ALA A N 1
ATOM 717 C CA . ALA A 1 98 ? -9.292 -8.262 1.410 1.00 98.06 98 ALA A CA 1
ATOM 718 C C . ALA A 1 98 ? -8.650 -8.969 2.617 1.00 98.06 98 ALA A C 1
ATOM 720 O O . ALA A 1 98 ? -9.362 -9.564 3.423 1.00 98.06 98 ALA A O 1
ATOM 721 N N . ALA A 1 99 ? -7.323 -8.894 2.763 1.00 97.31 99 ALA A N 1
ATOM 722 C CA . ALA A 1 99 ? -6.600 -9.519 3.874 1.00 97.31 99 ALA A CA 1
ATOM 723 C C . ALA A 1 99 ? -6.975 -8.915 5.239 1.00 97.31 99 ALA A C 1
ATOM 725 O O . ALA A 1 99 ? -7.024 -9.622 6.242 1.00 97.31 99 ALA A O 1
ATOM 726 N N . PHE A 1 100 ? -7.267 -7.616 5.266 1.00 98.00 100 PHE A N 1
ATOM 727 C CA . PHE A 1 100 ? -7.634 -6.850 6.454 1.00 98.00 100 PHE A CA 1
ATOM 728 C C . PHE A 1 100 ? -9.117 -6.482 6.469 1.00 98.00 100 PHE A C 1
ATOM 730 O O . PHE A 1 100 ? -9.482 -5.443 7.024 1.00 98.00 100 PHE A O 1
ATOM 737 N N . PHE A 1 101 ? -9.979 -7.301 5.861 1.00 97.81 101 PHE A N 1
ATOM 738 C CA . PHE A 1 101 ? -11.415 -7.041 5.862 1.00 97.81 101 PHE A CA 1
ATOM 739 C C . PHE A 1 101 ? -11.936 -6.931 7.311 1.00 97.81 101 PHE A C 1
ATOM 741 O O . PHE A 1 101 ? -11.698 -7.851 8.098 1.00 97.81 101 PHE A O 1
ATOM 748 N N . PRO A 1 102 ? -12.607 -5.826 7.698 1.00 97.56 102 PRO A N 1
ATOM 749 C CA . PRO A 1 102 ? -13.003 -5.615 9.085 1.00 97.56 102 PRO A CA 1
ATOM 750 C C . PRO A 1 102 ? -14.000 -6.663 9.581 1.00 97.56 102 PRO A C 1
ATOM 752 O O . PRO A 1 102 ? -15.014 -6.919 8.927 1.00 97.56 102 PRO A O 1
ATOM 755 N N . ASP A 1 103 ? -13.759 -7.200 10.777 1.00 97.56 103 ASP A N 1
ATOM 756 C CA . ASP A 1 103 ? -14.797 -7.942 11.493 1.00 97.56 103 ASP A CA 1
ATOM 757 C C . ASP A 1 103 ? -15.874 -6.957 12.004 1.00 97.56 103 ASP A C 1
ATOM 759 O O . ASP A 1 103 ? -15.522 -5.888 12.524 1.00 97.56 103 ASP A O 1
ATOM 763 N N . PRO A 1 104 ? -17.179 -7.265 11.855 1.00 96.50 104 PRO A N 1
ATOM 764 C CA . PRO A 1 104 ? -18.255 -6.421 12.371 1.00 96.50 104 PRO A CA 1
ATOM 765 C C . PRO A 1 104 ? -18.212 -6.198 13.887 1.00 96.50 104 PRO A C 1
ATOM 767 O O . PRO A 1 104 ? -18.720 -5.175 14.350 1.00 96.50 104 PRO A O 1
ATOM 770 N N . ASP A 1 105 ? -17.639 -7.126 14.661 1.00 97.88 105 ASP A N 1
ATOM 771 C CA . ASP A 1 105 ? -17.369 -6.935 16.084 1.00 97.88 105 ASP A CA 1
ATOM 772 C C . ASP A 1 105 ? -16.017 -6.219 16.280 1.00 97.88 105 ASP A C 1
ATOM 774 O O . ASP A 1 105 ? -14.957 -6.796 16.016 1.00 97.88 105 ASP A O 1
ATOM 778 N N . PRO A 1 106 ? -16.001 -4.984 16.820 1.00 96.69 106 PRO A N 1
ATOM 779 C CA . PRO A 1 106 ? -14.763 -4.246 17.052 1.00 96.69 106 PRO A CA 1
ATOM 780 C C . PRO A 1 106 ? -13.769 -4.963 17.974 1.00 96.69 106 PRO A C 1
ATOM 782 O O . PRO A 1 106 ? -12.557 -4.773 17.825 1.00 96.69 106 PRO A O 1
ATOM 785 N N . ALA A 1 107 ? -14.250 -5.758 18.937 1.00 97.88 107 ALA A N 1
ATOM 786 C CA . ALA A 1 107 ? -13.382 -6.489 19.855 1.00 97.88 107 ALA A CA 1
ATOM 787 C C . ALA A 1 107 ? -12.680 -7.650 19.138 1.00 97.88 107 ALA A C 1
ATOM 789 O O . ALA A 1 107 ? -11.455 -7.775 19.242 1.00 97.88 107 ALA A O 1
ATOM 790 N N . ALA A 1 108 ? -13.429 -8.436 18.359 1.00 97.88 108 ALA A N 1
ATOM 791 C CA . ALA A 1 108 ? -12.883 -9.486 17.504 1.00 97.88 108 ALA A CA 1
ATOM 792 C C . ALA A 1 108 ? -11.925 -8.917 16.444 1.00 97.88 108 ALA A C 1
ATOM 794 O O . ALA A 1 108 ? -10.794 -9.393 16.321 1.00 97.88 108 ALA A O 1
ATOM 795 N N . ASN A 1 109 ? -12.317 -7.833 15.763 1.00 98.19 109 ASN A N 1
ATOM 796 C CA . ASN A 1 109 ? -11.490 -7.151 14.766 1.00 98.19 109 ASN A CA 1
ATOM 797 C C . ASN A 1 109 ? -10.141 -6.725 15.364 1.00 98.19 109 ASN A C 1
ATOM 799 O O . ASN A 1 109 ? -9.075 -7.011 14.818 1.00 98.19 109 ASN A O 1
ATOM 803 N N . ARG A 1 110 ? -10.168 -6.087 16.543 1.00 97.62 110 ARG A N 1
ATOM 804 C CA . ARG A 1 110 ? -8.945 -5.696 17.251 1.00 97.62 110 ARG A CA 1
ATOM 805 C C . ARG A 1 110 ? -8.090 -6.910 17.605 1.00 97.62 110 ARG A C 1
ATOM 807 O O . ARG A 1 110 ? -6.888 -6.869 17.364 1.00 97.62 110 ARG A O 1
ATOM 814 N N . ALA A 1 111 ? -8.681 -7.964 18.166 1.00 97.12 111 ALA A N 1
ATOM 815 C CA . ALA A 1 111 ? -7.942 -9.163 18.558 1.00 97.12 111 ALA A CA 1
ATOM 816 C C . ALA A 1 111 ? -7.236 -9.831 17.364 1.00 97.12 111 ALA A C 1
ATOM 818 O O . ALA A 1 111 ? -6.103 -10.287 17.504 1.00 97.12 111 ALA A O 1
ATOM 819 N N . MET A 1 112 ? -7.873 -9.833 16.190 1.00 96.62 112 MET A N 1
ATOM 820 C CA . MET A 1 112 ? -7.336 -10.426 14.965 1.00 96.62 112 MET A CA 1
ATOM 821 C C . MET A 1 112 ? -6.215 -9.593 14.322 1.00 96.62 112 MET A C 1
ATOM 823 O O . MET A 1 112 ? -5.227 -10.153 13.839 1.00 96.62 112 MET A O 1
ATOM 827 N N . PHE A 1 113 ? -6.351 -8.263 14.305 1.00 97.50 113 PHE A N 1
ATOM 828 C CA . PHE A 1 113 ? -5.544 -7.392 13.440 1.00 97.50 113 PHE A CA 1
ATOM 829 C C . PHE A 1 113 ? -4.535 -6.489 14.161 1.00 97.50 113 PHE A C 1
ATOM 831 O O . PHE A 1 113 ? -3.680 -5.898 13.504 1.00 97.50 113 PHE A O 1
ATOM 838 N N . VAL A 1 114 ? -4.569 -6.386 15.496 1.00 94.44 114 VAL A N 1
ATOM 839 C CA . VAL A 1 114 ? -3.696 -5.462 16.256 1.00 94.44 114 VAL A CA 1
ATOM 840 C C . VAL A 1 114 ? -2.193 -5.696 16.043 1.00 94.44 114 VAL A C 1
ATOM 842 O O . VAL A 1 114 ? -1.417 -4.745 16.101 1.00 94.44 114 VAL A O 1
ATOM 845 N N . ASN A 1 115 ? -1.784 -6.934 15.759 1.00 95.19 115 ASN A N 1
ATOM 846 C CA . ASN A 1 115 ? -0.377 -7.297 15.564 1.00 95.19 115 ASN A CA 1
ATOM 847 C C . ASN A 1 115 ? 0.009 -7.494 14.091 1.00 95.19 115 ASN A C 1
ATOM 849 O O . ASN A 1 115 ? 1.163 -7.799 13.815 1.00 95.19 115 ASN A O 1
ATOM 853 N N . GLN A 1 116 ? -0.927 -7.338 13.150 1.00 96.44 116 GLN A N 1
ATOM 854 C CA . GLN A 1 116 ? -0.634 -7.494 11.724 1.00 96.44 116 GLN A CA 1
ATOM 855 C C . GLN A 1 116 ? -0.143 -6.170 11.144 1.00 96.44 116 GLN A C 1
ATOM 857 O O . GLN A 1 116 ? -0.801 -5.139 11.312 1.00 96.44 116 GLN A O 1
ATOM 862 N N . LYS A 1 117 ? 1.008 -6.188 10.469 1.00 97.81 117 LYS A N 1
ATOM 863 C CA . LYS A 1 117 ? 1.628 -5.002 9.871 1.00 97.81 117 LYS A CA 1
ATOM 864 C C . LYS A 1 117 ? 1.391 -4.919 8.366 1.00 97.81 117 LYS A C 1
ATOM 866 O O . LYS A 1 117 ? 1.372 -5.928 7.658 1.00 97.81 117 LYS A O 1
ATOM 871 N N . VAL A 1 118 ? 1.224 -3.687 7.887 1.00 97.88 118 VAL A N 1
ATOM 872 C CA . VAL A 1 118 ? 0.953 -3.369 6.477 1.00 97.88 118 VAL A CA 1
ATOM 873 C C . VAL A 1 118 ? 2.111 -3.793 5.573 1.00 97.88 118 VAL A C 1
ATOM 875 O O . VAL A 1 118 ? 1.885 -4.532 4.620 1.00 97.88 118 VAL A O 1
ATOM 878 N N . ASN A 1 119 ? 3.345 -3.376 5.873 1.00 96.62 119 ASN A N 1
ATOM 879 C CA . ASN A 1 119 ? 4.529 -3.727 5.077 1.00 96.62 119 ASN A CA 1
ATOM 880 C C . ASN A 1 119 ? 4.771 -5.238 4.973 1.00 96.62 119 ASN A C 1
ATOM 882 O O . ASN A 1 119 ? 5.060 -5.731 3.886 1.00 96.62 119 ASN A O 1
ATOM 886 N N . GLU A 1 120 ? 4.645 -5.971 6.078 1.00 97.19 120 GLU A N 1
ATOM 887 C CA . GLU A 1 120 ? 4.841 -7.423 6.115 1.00 97.19 120 GLU A CA 1
ATOM 888 C C . GLU A 1 120 ? 3.816 -8.131 5.225 1.00 97.19 120 GLU A C 1
ATOM 890 O O . GLU A 1 120 ? 4.172 -8.974 4.405 1.00 97.19 120 GLU A O 1
ATOM 895 N N . THR A 1 121 ? 2.547 -7.732 5.328 1.00 97.56 121 THR A N 1
ATOM 896 C CA . THR A 1 121 ? 1.464 -8.327 4.534 1.00 97.56 121 THR A CA 1
ATOM 897 C C . THR A 1 121 ? 1.564 -7.935 3.058 1.00 97.56 121 THR A C 1
ATOM 899 O O . THR A 1 121 ? 1.321 -8.764 2.184 1.00 97.56 121 THR A O 1
ATOM 902 N N . MET A 1 122 ? 1.984 -6.702 2.746 1.00 96.44 122 MET A N 1
ATOM 903 C CA . MET A 1 122 ? 2.286 -6.297 1.367 1.00 96.44 122 MET A CA 1
ATOM 904 C C . MET A 1 122 ? 3.406 -7.139 0.766 1.00 96.44 122 MET A C 1
ATOM 906 O O . MET A 1 122 ? 3.250 -7.621 -0.352 1.00 96.44 122 MET A O 1
ATOM 910 N N . ALA A 1 123 ? 4.498 -7.362 1.501 1.00 96.62 123 ALA A N 1
ATOM 911 C CA . ALA A 1 123 ? 5.596 -8.199 1.029 1.00 96.62 123 ALA A CA 1
ATOM 912 C C . ALA A 1 123 ? 5.126 -9.635 0.739 1.00 96.62 123 ALA A C 1
ATOM 914 O O . ALA A 1 123 ? 5.398 -10.157 -0.341 1.00 96.62 123 ALA A O 1
ATOM 915 N N . GLN A 1 124 ? 4.342 -10.231 1.646 1.00 97.69 124 GLN A N 1
ATOM 916 C CA . GLN A 1 124 ? 3.744 -11.559 1.450 1.00 97.69 124 GLN A CA 1
ATOM 917 C C . GLN A 1 124 ? 2.826 -11.610 0.221 1.00 97.69 124 GLN A C 1
ATOM 919 O O . GLN A 1 124 ? 2.856 -12.576 -0.537 1.00 97.69 124 GLN A O 1
ATOM 924 N N . LEU A 1 125 ? 2.021 -10.571 -0.014 1.00 97.94 125 LEU A N 1
ATOM 925 C CA . LEU A 1 125 ? 1.159 -10.498 -1.194 1.00 97.94 125 LEU A CA 1
ATOM 926 C C . LEU A 1 125 ? 1.966 -10.349 -2.484 1.00 97.94 125 LEU A C 1
ATOM 928 O O . LEU A 1 125 ? 1.652 -11.010 -3.470 1.00 97.94 125 LEU A O 1
ATOM 932 N N . MET A 1 126 ? 3.013 -9.524 -2.495 1.00 98.12 126 MET A N 1
ATOM 933 C CA . MET A 1 126 ? 3.907 -9.397 -3.650 1.00 98.12 126 MET A CA 1
ATOM 934 C C . MET A 1 126 ? 4.601 -10.727 -3.966 1.00 98.12 126 MET A C 1
ATOM 936 O O . MET A 1 126 ? 4.713 -11.093 -5.135 1.00 98.12 126 MET A O 1
ATOM 940 N N . GLU A 1 127 ? 5.015 -11.479 -2.945 1.00 97.25 127 GLU A N 1
ATOM 941 C CA . GLU A 1 127 ? 5.543 -12.835 -3.107 1.00 97.25 127 GLU A CA 1
ATOM 942 C C . GLU A 1 127 ? 4.481 -13.790 -3.676 1.00 97.25 127 GLU A C 1
ATOM 944 O O . GLU A 1 127 ? 4.721 -14.444 -4.691 1.00 97.25 127 GLU A O 1
ATOM 949 N N . ALA A 1 128 ? 3.276 -13.813 -3.098 1.00 96.88 128 ALA A N 1
ATOM 950 C CA . ALA A 1 128 ? 2.176 -14.682 -3.525 1.00 96.88 128 ALA A CA 1
ATOM 951 C C . ALA A 1 128 ? 1.682 -14.388 -4.953 1.00 96.88 128 ALA A C 1
ATOM 953 O O . ALA A 1 128 ? 1.280 -15.299 -5.676 1.00 96.88 128 ALA A O 1
ATOM 954 N N . MET A 1 129 ? 1.733 -13.125 -5.383 1.00 96.00 129 MET A N 1
ATOM 955 C CA . MET A 1 129 ? 1.437 -12.718 -6.760 1.00 96.00 129 MET A CA 1
ATOM 956 C C . MET A 1 129 ? 2.596 -13.003 -7.727 1.00 96.00 129 MET A C 1
ATOM 958 O O . MET A 1 129 ? 2.476 -12.748 -8.926 1.00 96.00 129 MET A O 1
ATOM 962 N N . GLY A 1 130 ? 3.719 -13.519 -7.224 1.00 97.06 130 GLY A N 1
ATOM 963 C CA . GLY A 1 130 ? 4.904 -13.817 -8.012 1.00 97.06 130 GLY A CA 1
ATOM 964 C C . GLY A 1 130 ? 5.600 -12.566 -8.534 1.00 97.06 130 GLY A C 1
ATOM 965 O O . GLY A 1 130 ? 6.218 -12.623 -9.587 1.00 97.06 130 GLY A O 1
ATOM 966 N N . TRP A 1 131 ? 5.495 -11.424 -7.855 1.00 97.56 131 TRP A N 1
ATOM 967 C CA . TRP A 1 131 ? 6.113 -10.170 -8.305 1.00 97.56 131 TRP A CA 1
ATOM 968 C C . TRP A 1 131 ? 7.592 -10.074 -7.949 1.00 97.56 131 TRP A C 1
ATOM 970 O O . TRP A 1 131 ? 8.331 -9.326 -8.591 1.00 97.56 131 TRP A O 1
ATOM 980 N N . LEU A 1 132 ? 8.014 -10.827 -6.935 1.00 96.88 132 LEU A N 1
ATOM 981 C CA . LEU A 1 132 ? 9.392 -10.876 -6.462 1.00 96.88 132 LEU A CA 1
ATOM 982 C C . LEU A 1 132 ? 10.202 -11.954 -7.208 1.00 96.88 132 LEU A C 1
ATOM 984 O O . LEU A 1 132 ? 9.633 -12.909 -7.758 1.00 96.88 132 LEU A O 1
ATOM 988 N N . LYS A 1 133 ? 11.522 -11.750 -7.269 1.00 93.94 133 LYS A N 1
ATOM 989 C CA . LYS A 1 133 ? 12.500 -12.676 -7.866 1.00 93.94 133 LYS A CA 1
ATOM 990 C C . LYS A 1 133 ? 12.670 -13.962 -7.063 1.00 93.94 133 LYS A C 1
ATOM 992 O O . LYS A 1 133 ? 12.679 -13.882 -5.818 1.00 93.94 133 LYS A O 1
#

pLDDT: mean 87.68, std 19.02, range [35.38, 98.62]

Organism: NCBI:txid129578

Radius of gyration: 27.86 Å; Cα contacts (8 Å, |Δi|>4): 124; chains: 1; bounding box: 55×91×37 Å

Solvent-accessible surface area (backbone atoms only — not comparable to full-atom values): 7956 Å² total; per-residue (Å²): 141,85,83,90,88,79,92,82,88,88,80,92,77,78,85,74,80,78,79,76,76,78,78,74,78,72,75,77,75,56,71,56,51,77,42,75,47,58,85,30,32,32,60,55,56,68,72,48,54,67,57,35,49,33,2,28,33,35,49,52,51,52,52,36,41,75,69,64,40,36,31,72,72,56,37,52,34,50,74,72,33,68,83,60,33,45,66,56,17,54,49,50,40,51,52,46,52,62,75,43,56,80,48,92,50,67,68,60,31,45,73,72,24,66,86,39,44,39,47,63,52,49,52,54,48,37,49,74,72,59,44,46,112

Foldseek 3Di:
DDDDDDDDDDDDDDPDPPPPPPPPPPPDDDLLPDADQQFPWLVVLLVDDPSNQLNVLLVLLVVCLVVVFFDPVSVVQVVVDDVSCSVVSVVLSVQSCVVLVADPDPVVSCVPIVPHGSNVSSVVVCVVVVGGD

Mean predicted aligned error: 10.25 Å

Sequence (133 aa):
MAISGLVLTLGMSTLAPEYLAVTSAAHAAEWHEGGTLHQATALEWQQASHANKLATAADIITDASAKELLRPELQKTVTAGPDSYFPLAHGLVKGLDAAFFPDPDPAANRAMFVNQKVNETMAQLMEAMGWLK